Protein AF-A0A919HZ76-F1 (afdb_monomer_lite)

Structure (mmCIF, N/CA/C/O backbone):
data_AF-A0A919HZ76-F1
#
_entry.id   AF-A0A919HZ76-F1
#
loop_
_atom_site.group_PDB
_atom_site.id
_atom_site.type_symbol
_atom_site.label_atom_id
_atom_site.label_alt_id
_atom_site.label_comp_id
_atom_site.label_asym_id
_atom_site.label_entity_id
_atom_site.label_seq_id
_atom_site.pdbx_PDB_ins_code
_atom_site.Cartn_x
_atom_site.Cartn_y
_atom_site.Cartn_z
_atom_site.occupancy
_atom_site.B_iso_or_equiv
_atom_site.auth_seq_id
_atom_site.auth_comp_id
_atom_site.auth_asym_id
_atom_site.auth_atom_id
_atom_site.pdbx_PDB_model_num
ATOM 1 N N . MET A 1 1 ? -3.158 4.014 -14.778 1.00 48.09 1 MET A N 1
ATOM 2 C CA . MET A 1 1 ? -1.811 3.419 -14.908 1.00 48.09 1 MET A CA 1
ATOM 3 C C . MET A 1 1 ? -1.972 2.023 -15.473 1.00 48.09 1 MET A C 1
ATOM 5 O O . MET A 1 1 ? -2.634 1.218 -14.832 1.00 48.09 1 MET A O 1
ATOM 9 N N . LEU A 1 2 ? -1.406 1.737 -16.646 1.00 52.81 2 LEU A N 1
ATOM 10 C CA . LEU A 1 2 ? -1.122 0.356 -17.038 1.00 52.81 2 LEU A CA 1
ATOM 11 C C . LEU A 1 2 ? 0.077 -0.073 -16.189 1.00 52.81 2 LEU A C 1
ATOM 13 O O . LEU A 1 2 ? 1.222 0.185 -16.539 1.00 52.81 2 LEU A O 1
ATOM 17 N N . THR A 1 3 ? -0.183 -0.597 -14.998 1.00 59.81 3 THR A N 1
ATOM 18 C CA . THR A 1 3 ? 0.848 -1.071 -14.070 1.00 59.81 3 THR A CA 1
ATOM 19 C C . THR A 1 3 ? 1.465 -2.327 -14.678 1.00 59.81 3 THR A C 1
ATOM 21 O O . THR A 1 3 ? 0.970 -3.408 -14.424 1.00 59.81 3 THR A O 1
ATOM 24 N N . ALA A 1 4 ? 2.457 -2.208 -15.564 1.00 62.19 4 ALA A N 1
ATOM 25 C CA . ALA A 1 4 ? 3.207 -3.336 -16.143 1.00 62.19 4 ALA A CA 1
ATOM 26 C C . ALA A 1 4 ? 2.354 -4.568 -16.557 1.00 62.19 4 ALA A C 1
ATOM 28 O O . ALA A 1 4 ? 2.721 -5.706 -16.286 1.00 62.19 4 ALA A O 1
ATOM 29 N N . GLY A 1 5 ? 1.171 -4.357 -17.148 1.00 65.50 5 GLY A N 1
ATOM 30 C CA . GLY A 1 5 ? 0.262 -5.449 -17.541 1.00 65.50 5 GLY A CA 1
ATOM 31 C C . GLY A 1 5 ? -0.549 -6.109 -16.408 1.00 65.50 5 GLY A C 1
ATOM 32 O O . GLY A 1 5 ? -1.322 -7.019 -16.675 1.00 65.50 5 GLY A O 1
ATOM 33 N N . THR A 1 6 ? -0.466 -5.630 -15.165 1.00 66.94 6 THR A N 1
ATOM 34 C CA . THR A 1 6 ? -1.212 -6.149 -13.991 1.00 66.94 6 THR A CA 1
ATOM 35 C C . THR A 1 6 ? -2.693 -5.722 -13.931 1.00 66.94 6 THR A C 1
ATOM 37 O O . THR A 1 6 ? -3.398 -5.986 -12.958 1.00 66.94 6 THR A O 1
ATOM 40 N N . GLY A 1 7 ? -3.209 -5.104 -14.998 1.00 72.94 7 GLY A N 1
ATOM 41 C CA . GLY A 1 7 ? -4.621 -4.745 -15.141 1.00 72.94 7 GLY A CA 1
ATOM 42 C C . GLY A 1 7 ? -5.042 -3.473 -14.394 1.00 72.94 7 GLY A C 1
ATOM 43 O O . GLY A 1 7 ? -4.227 -2.701 -13.890 1.00 72.94 7 GLY A O 1
ATOM 44 N N . GLN A 1 8 ? -6.351 -3.217 -14.369 1.00 77.75 8 GLN A N 1
ATOM 45 C CA . GLN A 1 8 ? -6.922 -2.057 -13.682 1.00 77.75 8 GLN A CA 1
ATOM 46 C C . GLN A 1 8 ? -6.954 -2.305 -12.171 1.00 77.75 8 GLN A C 1
ATOM 48 O O . GLN A 1 8 ? -7.443 -3.339 -11.723 1.00 77.75 8 GLN A O 1
ATOM 53 N N . ASN A 1 9 ? -6.445 -1.346 -11.396 1.00 84.06 9 ASN A N 1
ATOM 54 C CA . ASN A 1 9 ? -6.409 -1.373 -9.931 1.00 84.06 9 ASN A CA 1
ATOM 55 C C . ASN A 1 9 ? -5.937 -2.726 -9.326 1.00 84.06 9 ASN A C 1
ATOM 57 O O . ASN A 1 9 ? -6.739 -3.436 -8.710 1.00 84.06 9 ASN A O 1
ATOM 61 N N . PRO A 1 10 ? -4.644 -3.083 -9.462 1.00 85.56 10 PRO A N 1
ATOM 62 C CA . PRO A 1 10 ? -4.066 -4.303 -8.886 1.00 85.56 10 PRO A CA 1
ATOM 63 C C . PRO A 1 10 ? -4.363 -4.490 -7.395 1.00 85.56 10 PRO A C 1
ATOM 65 O O . PRO A 1 10 ? -4.630 -5.606 -6.962 1.00 85.56 10 PRO A O 1
ATOM 68 N N . ALA A 1 11 ? -4.405 -3.404 -6.614 1.00 87.38 11 ALA A N 1
ATOM 69 C CA . ALA A 1 11 ? -4.771 -3.463 -5.198 1.00 87.38 11 ALA A CA 1
ATOM 70 C C . ALA A 1 11 ? -6.169 -4.069 -4.982 1.00 87.38 11 ALA A C 1
ATOM 72 O O . ALA A 1 11 ? -6.364 -4.870 -4.069 1.00 87.38 11 ALA A O 1
ATOM 73 N N . ARG A 1 12 ? -7.139 -3.746 -5.849 1.00 88.56 12 ARG A N 1
ATOM 74 C CA . ARG A 1 12 ? -8.489 -4.318 -5.773 1.00 88.56 12 ARG A CA 1
ATOM 75 C C . ARG A 1 12 ? -8.539 -5.764 -6.245 1.00 88.56 12 ARG A C 1
ATOM 77 O O . ARG A 1 12 ? -9.245 -6.564 -5.637 1.00 88.56 12 ARG A O 1
ATOM 84 N N . GLN A 1 13 ? -7.787 -6.115 -7.283 1.00 88.81 13 GLN A N 1
ATOM 85 C 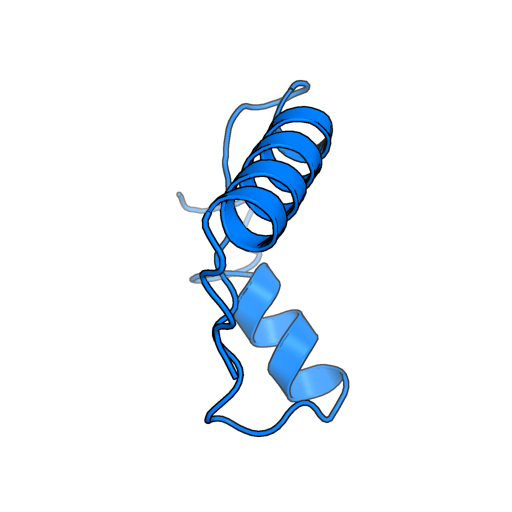CA . GLN A 1 13 ? -7.693 -7.507 -7.728 1.00 88.81 13 GLN A CA 1
ATOM 86 C C . GLN A 1 13 ? -7.103 -8.400 -6.628 1.00 88.81 13 GLN A C 1
ATOM 88 O O . GLN A 1 13 ? -7.636 -9.475 -6.359 1.00 88.81 13 GLN A O 1
ATOM 93 N N . SER A 1 14 ? -6.060 -7.926 -5.942 1.00 88.19 14 SER A N 1
ATOM 94 C CA . SER A 1 14 ? -5.477 -8.602 -4.780 1.00 88.19 14 SER A CA 1
ATOM 95 C C . SER A 1 14 ? -6.455 -8.691 -3.610 1.00 88.19 14 SER A C 1
ATOM 97 O O . SER A 1 14 ? -6.543 -9.743 -2.990 1.00 88.19 14 SER A O 1
ATOM 99 N N . ALA A 1 15 ? -7.234 -7.639 -3.335 1.00 88.69 15 ALA A N 1
ATOM 100 C CA . ALA A 1 15 ? -8.232 -7.653 -2.264 1.00 88.69 15 ALA A CA 1
ATOM 101 C C . ALA A 1 15 ? -9.327 -8.710 -2.495 1.00 88.69 15 ALA A C 1
ATOM 103 O O . ALA A 1 15 ? -9.617 -9.498 -1.599 1.00 88.69 15 ALA A O 1
ATOM 104 N N . ILE A 1 16 ? -9.882 -8.779 -3.711 1.00 89.69 16 ILE A N 1
ATOM 105 C CA . ILE A 1 16 ? -10.903 -9.776 -4.074 1.00 89.69 16 ILE A CA 1
ATOM 106 C C . ILE A 1 16 ? -10.323 -11.193 -3.991 1.00 89.69 16 ILE A C 1
ATOM 108 O O . ILE A 1 16 ? -10.934 -12.082 -3.404 1.00 89.69 16 ILE A O 1
ATOM 112 N N . ARG A 1 17 ? -9.120 -11.408 -4.540 1.00 88.38 17 ARG A N 1
ATOM 113 C CA . ARG A 1 17 ? -8.428 -12.707 -4.476 1.00 88.38 17 ARG A CA 1
ATOM 114 C C . ARG A 1 17 ? -8.039 -13.108 -3.051 1.00 88.38 17 ARG A C 1
ATOM 116 O O . ARG A 1 17 ? -7.973 -14.295 -2.763 1.00 88.38 17 ARG A O 1
ATOM 123 N N . GLY A 1 18 ? -7.807 -12.134 -2.176 1.00 88.31 18 GLY A N 1
ATOM 124 C CA . GLY A 1 18 ? -7.557 -12.324 -0.748 1.00 88.31 18 GLY A CA 1
ATOM 125 C C . GLY A 1 18 ? -8.818 -12.558 0.088 1.00 88.31 18 GLY A C 1
ATOM 126 O O . GLY A 1 18 ? -8.714 -12.655 1.306 1.00 88.31 18 GLY A O 1
ATOM 127 N N . GLY A 1 19 ? -10.000 -12.634 -0.535 1.00 89.62 19 GLY A N 1
ATOM 128 C CA . GLY A 1 19 ? -11.262 -12.917 0.149 1.00 89.62 19 GLY A CA 1
ATOM 129 C C . GLY A 1 19 ? -11.912 -11.707 0.824 1.00 89.62 19 GLY A C 1
ATOM 130 O O . GLY A 1 19 ? -12.852 -11.881 1.597 1.00 89.62 19 GLY A O 1
ATOM 131 N N . LEU A 1 20 ? -11.452 -10.481 0.548 1.00 87.88 20 LEU A N 1
ATOM 132 C CA . LEU A 1 20 ? -12.112 -9.285 1.070 1.00 87.88 20 LEU A CA 1
ATOM 133 C C . LEU A 1 20 ? -13.455 -9.056 0.353 1.00 87.88 20 LEU A C 1
ATOM 135 O O . LEU A 1 20 ? -13.520 -9.154 -0.878 1.00 87.88 20 LEU A O 1
ATOM 139 N N . PRO A 1 21 ? -14.530 -8.719 1.094 1.00 86.38 21 PRO A N 1
ATOM 140 C CA . PRO A 1 21 ? -15.829 -8.461 0.498 1.00 86.38 21 PRO A CA 1
ATOM 141 C C . PRO A 1 21 ? -15.804 -7.212 -0.381 1.00 86.38 21 PRO A C 1
ATOM 143 O O . PRO A 1 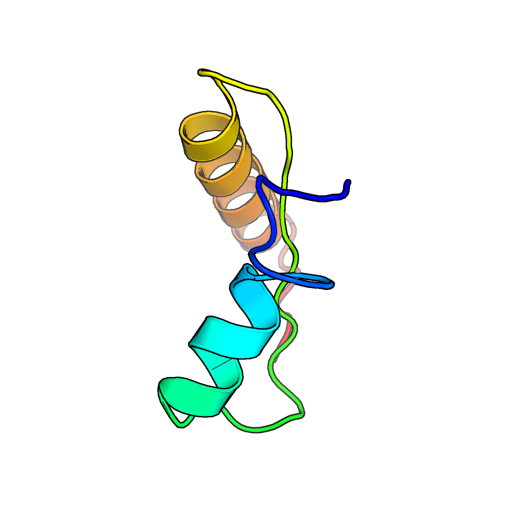21 ? -14.999 -6.297 -0.198 1.00 86.38 21 PRO A O 1
ATOM 146 N N . ASN A 1 22 ? -16.737 -7.146 -1.333 1.00 86.44 22 ASN A N 1
ATOM 147 C CA . ASN A 1 22 ? -16.769 -6.062 -2.312 1.00 86.44 22 ASN A CA 1
ATOM 148 C C . ASN A 1 22 ? -17.002 -4.669 -1.711 1.00 86.44 22 ASN A C 1
ATOM 150 O O . ASN A 1 22 ? -16.698 -3.676 -2.379 1.00 86.44 22 ASN A O 1
ATOM 154 N N . THR A 1 23 ? -17.500 -4.609 -0.477 1.00 87.56 23 THR A N 1
ATOM 155 C CA . THR A 1 23 ? -17.682 -3.384 0.307 1.00 87.56 23 THR A CA 1
ATOM 156 C C . THR A 1 23 ? -16.344 -2.743 0.692 1.00 87.56 23 THR A C 1
ATOM 158 O O . THR A 1 23 ? -16.237 -1.521 0.727 1.00 87.56 23 THR A O 1
ATOM 161 N N . VAL A 1 24 ? -15.282 -3.546 0.853 1.00 86.12 24 VAL A N 1
ATOM 162 C CA . VAL A 1 24 ? -13.956 -3.065 1.258 1.00 86.12 24 VAL A CA 1
ATOM 163 C C . VAL A 1 24 ? -13.260 -2.364 0.098 1.00 86.12 24 VAL A C 1
ATOM 165 O O . VAL A 1 24 ? -12.824 -2.993 -0.869 1.00 86.12 24 VAL A O 1
ATOM 168 N N . SER A 1 25 ? -13.130 -1.043 0.189 1.00 86.00 25 SER A N 1
ATOM 169 C CA . SER A 1 25 ? -12.450 -0.245 -0.832 1.00 86.00 25 SER A CA 1
ATOM 170 C C . SER A 1 25 ? -10.945 -0.532 -0.872 1.00 86.00 25 SER A C 1
ATOM 172 O O . SER A 1 25 ? -10.286 -0.626 0.160 1.00 86.00 25 SER A O 1
ATOM 174 N N . ALA A 1 26 ? -10.390 -0.644 -2.079 1.00 88.38 26 ALA A N 1
ATOM 175 C CA . ALA A 1 26 ? -8.961 -0.817 -2.317 1.00 88.38 26 ALA A CA 1
ATOM 176 C C . ALA A 1 26 ? -8.544 0.023 -3.527 1.00 88.38 26 ALA A C 1
ATOM 178 O O . ALA A 1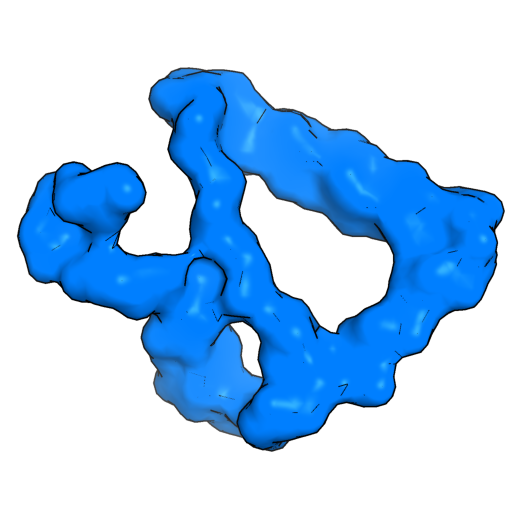 26 ? -9.196 -0.012 -4.575 1.00 88.38 26 ALA A O 1
ATOM 179 N N . ILE A 1 27 ? -7.455 0.777 -3.386 1.00 88.81 27 ILE A N 1
ATOM 180 C CA . ILE A 1 27 ? -6.954 1.698 -4.410 1.00 88.81 27 ILE A CA 1
ATOM 181 C C . ILE A 1 27 ? -5.476 1.439 -4.680 1.00 88.81 27 ILE A C 1
ATOM 183 O O . ILE A 1 27 ? -4.716 1.097 -3.778 1.00 88.81 27 ILE A O 1
ATOM 187 N N . THR A 1 28 ? -5.059 1.626 -5.928 1.00 87.94 28 THR A N 1
ATOM 188 C CA . THR A 1 28 ? -3.653 1.513 -6.326 1.00 87.94 28 THR A CA 1
ATOM 189 C C . THR A 1 28 ? -3.038 2.902 -6.417 1.00 87.94 28 THR A C 1
ATOM 191 O O . THR A 1 28 ? -3.543 3.756 -7.145 1.00 87.94 28 THR A O 1
ATOM 194 N N . ILE A 1 29 ? -1.931 3.119 -5.708 1.00 87.19 29 ILE A N 1
ATOM 195 C CA . ILE A 1 29 ? -1.176 4.375 -5.730 1.00 87.19 29 ILE A CA 1
ATOM 196 C C . ILE A 1 29 ? 0.080 4.162 -6.569 1.00 87.19 29 ILE A C 1
ATOM 198 O O . ILE A 1 29 ? 0.868 3.265 -6.288 1.00 87.19 29 ILE A O 1
ATOM 202 N N . ASN A 1 30 ? 0.275 4.998 -7.589 1.00 85.75 30 ASN A N 1
ATOM 203 C CA . ASN A 1 30 ? 1.471 4.967 -8.423 1.00 85.75 30 ASN A CA 1
ATOM 204 C C . ASN A 1 30 ? 2.296 6.231 -8.200 1.00 85.75 30 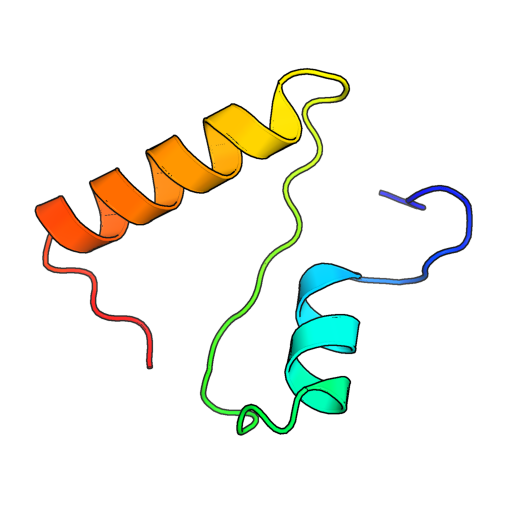ASN A C 1
ATOM 206 O O . ASN A 1 30 ? 1.981 7.283 -8.751 1.00 85.75 30 ASN A O 1
ATOM 210 N N . ASP A 1 31 ? 3.347 6.087 -7.404 1.00 84.75 31 ASP A N 1
ATOM 211 C CA . ASP A 1 31 ? 4.367 7.111 -7.166 1.00 84.75 31 ASP A CA 1
ATOM 212 C C . ASP A 1 31 ? 5.771 6.498 -7.282 1.00 84.75 31 ASP A C 1
ATOM 214 O O . ASP A 1 31 ? 6.655 6.728 -6.461 1.00 84.75 31 ASP A O 1
ATOM 218 N N . VAL A 1 32 ? 5.925 5.595 -8.262 1.00 84.88 32 VAL A N 1
ATOM 219 C CA . VAL A 1 32 ? 7.150 4.827 -8.536 1.00 84.88 32 VAL A CA 1
ATOM 220 C C . VAL A 1 32 ? 7.715 4.221 -7.236 1.00 84.88 32 VAL A C 1
ATOM 222 O O . VAL A 1 32 ? 7.007 3.475 -6.555 1.00 84.88 32 VAL A O 1
ATOM 225 N N . CYS A 1 33 ? 8.947 4.563 -6.853 1.00 86.94 33 CYS A N 1
ATOM 226 C CA . CYS A 1 33 ? 9.635 4.076 -5.658 1.00 86.94 33 CYS A CA 1
ATOM 227 C C . CYS A 1 33 ? 8.981 4.539 -4.344 1.00 86.94 33 CYS A C 1
ATOM 229 O O . CYS A 1 33 ? 9.076 3.843 -3.337 1.00 86.94 33 CYS A O 1
ATOM 231 N N . GLY A 1 34 ? 8.272 5.671 -4.350 1.00 86.06 34 GLY A N 1
ATOM 232 C CA . GLY A 1 34 ? 7.575 6.227 -3.186 1.00 86.06 34 GLY A CA 1
ATOM 233 C C . GLY A 1 34 ? 6.158 5.685 -2.970 1.00 86.06 34 GLY A C 1
ATOM 234 O O . GLY A 1 34 ? 5.517 6.019 -1.972 1.00 86.06 34 GLY A O 1
ATOM 235 N N . SER A 1 35 ? 5.651 4.845 -3.877 1.00 88.12 35 SER A N 1
ATOM 236 C CA . SER A 1 35 ? 4.266 4.347 -3.860 1.00 88.12 35 S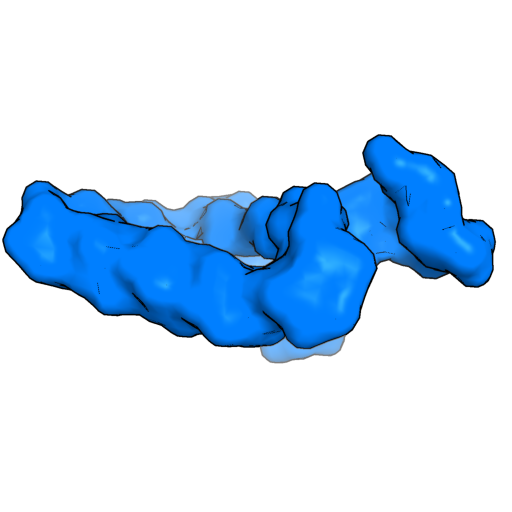ER A CA 1
ATOM 237 C C . SER A 1 35 ? 3.885 3.632 -2.558 1.00 88.12 35 SER A C 1
ATOM 239 O O . SER A 1 35 ? 2.799 3.868 -2.028 1.00 88.12 35 SER A O 1
ATOM 241 N N . GLY A 1 36 ? 4.792 2.820 -2.004 1.00 87.69 36 GLY A N 1
ATOM 242 C CA . GLY A 1 36 ? 4.572 2.102 -0.746 1.00 87.69 36 GLY A CA 1
ATOM 243 C C . GLY A 1 36 ? 4.471 3.031 0.466 1.00 87.69 36 GLY A C 1
ATOM 244 O O . GLY A 1 36 ? 3.515 2.949 1.237 1.00 87.69 36 GLY A O 1
ATOM 245 N N . LEU A 1 37 ? 5.412 3.973 0.605 1.00 93.50 37 LEU A N 1
ATOM 246 C CA . LEU A 1 37 ? 5.407 4.921 1.724 1.00 93.50 37 LEU A CA 1
ATOM 247 C C . LEU A 1 37 ? 4.191 5.855 1.659 1.00 93.50 37 LEU A C 1
ATOM 249 O O . LEU A 1 37 ? 3.577 6.158 2.681 1.00 93.50 37 LEU A O 1
ATOM 253 N N . LYS A 1 38 ? 3.789 6.257 0.449 1.00 90.44 38 LYS A N 1
ATOM 254 C CA . LYS A 1 38 ? 2.586 7.064 0.225 1.00 90.44 38 LYS A CA 1
ATOM 255 C C . LYS A 1 38 ? 1.303 6.306 0.549 1.00 90.44 38 LYS A C 1
ATOM 257 O O . LYS A 1 38 ? 0.386 6.901 1.111 1.00 90.44 38 LYS A O 1
ATOM 262 N N . ALA A 1 39 ? 1.241 5.009 0.244 1.00 91.12 39 ALA A N 1
ATOM 263 C CA . ALA A 1 39 ? 0.120 4.160 0.639 1.00 91.12 39 ALA A CA 1
ATOM 264 C C . ALA A 1 39 ? -0.024 4.093 2.161 1.00 91.12 39 ALA A C 1
ATOM 266 O O . ALA A 1 39 ? -1.120 4.315 2.675 1.00 91.12 39 ALA A O 1
ATOM 267 N N . LEU A 1 40 ? 1.085 3.891 2.880 1.00 90.25 40 LEU A N 1
ATOM 268 C CA . LEU A 1 40 ? 1.090 3.908 4.342 1.00 90.25 40 LEU A CA 1
ATOM 269 C C . LEU A 1 40 ? 0.655 5.275 4.887 1.00 90.25 40 LEU A C 1
ATOM 271 O O . LEU A 1 40 ? -0.207 5.352 5.755 1.00 90.25 40 LEU A O 1
ATOM 275 N N . HIS A 1 41 ? 1.201 6.364 4.343 1.00 93.06 41 HIS A N 1
ATOM 276 C CA . HIS A 1 41 ? 0.867 7.717 4.781 1.00 93.06 41 HIS A CA 1
ATOM 277 C C . HIS A 1 41 ? -0.624 8.037 4.592 1.00 93.06 41 HIS A C 1
ATOM 279 O O . HIS A 1 41 ? -1.264 8.599 5.482 1.00 93.06 41 HIS A O 1
ATOM 285 N N . LEU A 1 42 ? -1.203 7.645 3.453 1.00 90.50 42 LEU A N 1
ATOM 286 C CA . LEU A 1 42 ? -2.630 7.807 3.181 1.00 90.50 42 LE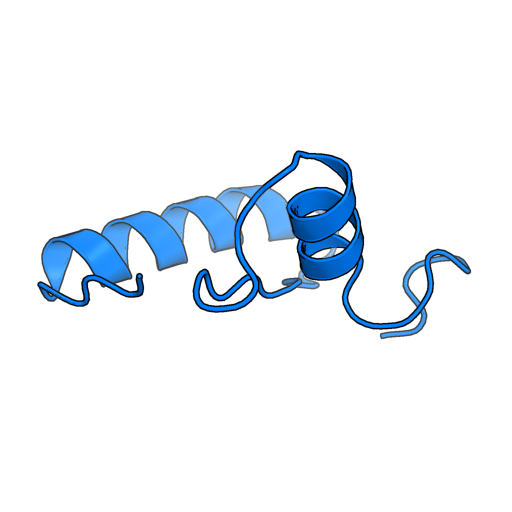U A CA 1
ATOM 287 C C . LEU A 1 42 ? -3.494 6.932 4.095 1.00 90.50 42 LEU A C 1
ATOM 289 O O . LEU A 1 42 ? -4.515 7.416 4.583 1.00 90.50 42 LEU A O 1
ATOM 293 N N . ALA A 1 43 ? -3.079 5.694 4.377 1.00 89.00 43 ALA A N 1
ATOM 294 C CA . ALA A 1 43 ? -3.771 4.819 5.322 1.00 89.00 43 ALA A CA 1
ATOM 295 C C . ALA A 1 43 ? -3.772 5.413 6.740 1.00 89.00 43 ALA A C 1
ATOM 297 O O . ALA A 1 43 ? -4.826 5.532 7.362 1.00 89.00 43 ALA A O 1
ATOM 298 N N . THR A 1 44 ? -2.619 5.885 7.219 1.00 92.12 44 THR A N 1
ATOM 299 C CA . THR A 1 44 ? -2.495 6.545 8.525 1.00 92.12 44 THR A CA 1
ATOM 300 C C . THR A 1 44 ? -3.358 7.796 8.599 1.00 92.12 44 THR A C 1
ATOM 302 O O . THR A 1 44 ? -4.074 7.991 9.577 1.00 92.12 44 THR A O 1
ATOM 305 N N . ARG A 1 45 ? -3.356 8.629 7.552 1.00 90.56 45 ARG A N 1
ATOM 306 C CA . ARG A 1 45 ? -4.178 9.843 7.519 1.00 90.56 45 ARG A CA 1
ATOM 307 C C . ARG A 1 45 ? -5.673 9.531 7.457 1.00 90.56 45 ARG A C 1
ATOM 309 O O . ARG A 1 45 ? -6.457 10.248 8.071 1.00 90.56 45 ARG A O 1
ATOM 316 N N . ALA A 1 46 ? -6.075 8.462 6.769 1.00 87.69 46 ALA A N 1
ATOM 317 C CA . ALA A 1 46 ? -7.457 7.992 6.780 1.00 87.69 46 ALA A CA 1
ATOM 318 C C . ALA A 1 46 ? -7.886 7.570 8.194 1.00 87.69 46 ALA A C 1
ATOM 320 O O . ALA A 1 46 ? -8.934 8.010 8.660 1.00 87.69 46 ALA A O 1
ATOM 321 N N . ILE A 1 47 ? -7.041 6.819 8.908 1.00 89.19 47 ILE A N 1
ATOM 322 C CA . ILE A 1 47 ? -7.292 6.413 10.298 1.00 89.19 47 ILE A CA 1
ATOM 323 C C . ILE A 1 47 ? -7.362 7.638 11.224 1.00 89.19 47 ILE A C 1
ATOM 325 O O . ILE A 1 47 ? -8.327 7.784 11.969 1.00 89.19 47 ILE A O 1
ATOM 329 N N . GLN A 1 48 ? -6.391 8.553 11.141 1.00 90.69 48 GLN A N 1
ATOM 330 C CA . GLN A 1 48 ? -6.339 9.775 11.959 1.00 90.69 48 GLN A CA 1
ATOM 331 C C . GLN A 1 48 ? -7.535 10.704 11.724 1.00 90.69 48 GLN A C 1
ATOM 333 O O . GLN A 1 48 ? -8.031 11.322 12.658 1.00 90.69 48 GLN A O 1
ATOM 338 N N . CYS A 1 49 ? -8.020 10.794 10.484 1.00 89.25 49 CYS A N 1
ATOM 339 C CA . CYS A 1 49 ? -9.193 11.592 10.128 1.00 89.25 49 CYS A CA 1
ATOM 340 C C . CYS A 1 49 ? -10.522 10.913 10.531 1.00 89.25 49 CYS A C 1
ATOM 342 O O . CYS A 1 49 ? -11.590 11.409 10.178 1.00 89.25 49 CYS A O 1
ATOM 344 N N . GLY A 1 50 ? -10.483 9.753 11.201 1.00 82.38 50 GLY A N 1
ATOM 345 C CA . GLY A 1 50 ? -11.675 8.964 11.530 1.00 82.38 50 GLY A CA 1
ATOM 346 C C . GLY A 1 50 ? -12.362 8.356 10.302 1.00 82.38 50 GLY A C 1
ATOM 347 O O . GLY A 1 50 ? -13.503 7.902 10.375 1.00 82.38 50 GLY A O 1
ATOM 348 N N . LYS A 1 51 ? -11.683 8.343 9.150 1.00 73.12 51 LYS A N 1
ATOM 349 C CA . LYS A 1 51 ? -12.210 7.868 7.872 1.00 73.12 51 LYS A CA 1
ATOM 350 C C . LYS A 1 51 ? -12.087 6.346 7.817 1.00 73.12 51 LYS A C 1
ATOM 352 O O . LYS A 1 51 ? -11.149 5.784 7.259 1.00 73.12 51 LYS A O 1
ATOM 357 N N . ARG A 1 52 ? -13.054 5.675 8.440 1.00 60.91 52 ARG A N 1
ATOM 358 C CA . ARG A 1 52 ? -13.209 4.218 8.428 1.00 60.91 52 ARG A CA 1
ATOM 359 C C . ARG A 1 52 ? -13.903 3.801 7.128 1.00 60.91 52 ARG A C 1
ATOM 361 O O . ARG A 1 52 ? -15.117 3.909 7.016 1.00 60.91 52 ARG A O 1
ATOM 368 N N . THR A 1 53 ? -13.139 3.356 6.136 1.00 61.31 53 THR A N 1
ATOM 369 C CA . THR A 1 53 ? -13.688 2.830 4.877 1.00 61.31 53 THR A CA 1
ATOM 370 C C . THR A 1 53 ? -13.783 1.303 4.955 1.00 61.31 53 THR A C 1
ATOM 372 O O . THR A 1 53 ? -12.811 0.618 4.640 1.00 61.31 53 THR A O 1
ATOM 375 N N . TRP A 1 54 ? -14.930 0.781 5.397 1.00 55.81 54 TRP A N 1
ATOM 376 C CA . TRP A 1 54 ? -15.335 -0.622 5.224 1.00 55.81 54 TRP A CA 1
ATOM 377 C C . TRP A 1 54 ? -16.719 -0.677 4.593 1.00 55.81 54 TRP A C 1
ATOM 379 O O . TRP A 1 54 ? -17.519 0.226 4.929 1.00 55.81 54 TRP A O 1
#

InterPro domains:
  IPR016039 Thiolase-like [G3DSA:3.40.47.10] (1-54)
  IPR016039 Thiolase-like [SSF53901] (2-51)
  IPR020615 Thiolase, acyl-enzyme intermediate active site [PS00098] (29-47)
  IPR020616 Thiolase, N-terminal [PF00108] (1-51)

Radius of gyration: 12.12 Å; chains: 1; bounding box: 27×24×30 Å

Secondary structure (DSSP, 8-state):
---TT--S-HHHHHHHHTT--TTS-------GGGHHHHHHHHHHHHHHTT----

Foldseek 3Di:
DCPVVCDDFVQVVVCVVVVHDPQADGGAADPPPCRVVVVVVVVVVCVVVVNDRD

Sequence (54 aa):
MLTAGTGQNPARQSAIRGGLPNTVSAITINDVCGSGLKALHLATRAIQCGKRTW

Organism: Klebsiella pneumoniae (NCBI:txid573)

pLDDT: mean 82.61, std 11.33, range [48.09, 93.5]